Protein AF-A0A7C3A673-F1 (afdb_monomer_lite)

Sequence (101 aa):
MTRRSFISTMAKVIAGLISITSLGGKTRAAYRSKVVDIRHSGVWKEEGLDRDILAKMLDEGMMELTGRKSPKEAWKDFISKDDTVGIKINPSGGPQLCTHR

Radius of gyration: 21.78 Å; chains: 1; bounding box: 41×50×49 Å

pLDDT: mean 79.67, std 18.33, range [46.22, 98.19]

Structure (mmCIF, N/CA/C/O backbone):
data_AF-A0A7C3A673-F1
#
_entry.id   AF-A0A7C3A673-F1
#
loop_
_atom_site.group_PDB
_atom_site.id
_atom_site.type_symbol
_atom_site.label_atom_id
_atom_site.label_alt_id
_atom_site.label_comp_id
_atom_site.label_asym_id
_atom_site.label_entity_id
_atom_site.label_seq_id
_atom_site.pdbx_PDB_ins_code
_atom_site.Cartn_x
_atom_site.Cartn_y
_atom_site.Cartn_z
_atom_site.occu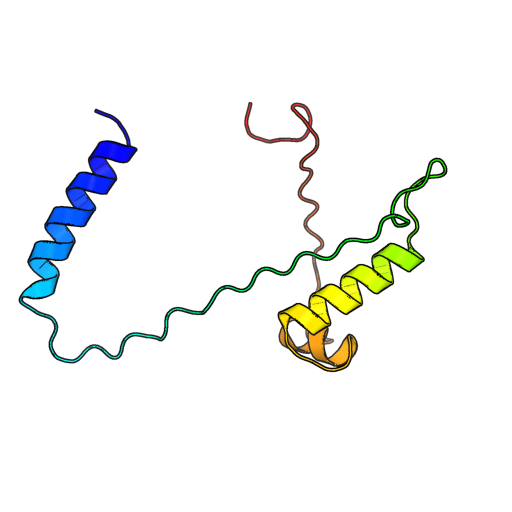pancy
_atom_site.B_iso_or_equiv
_atom_site.auth_seq_id
_atom_site.auth_comp_id
_atom_site.auth_asym_id
_atom_site.auth_atom_id
_atom_site.pdbx_PDB_model_num
ATOM 1 N N . MET A 1 1 ? -17.596 38.136 -7.821 1.00 50.72 1 MET A N 1
ATOM 2 C CA . MET A 1 1 ? -17.695 37.365 -6.558 1.00 50.72 1 MET A CA 1
ATOM 3 C C . MET A 1 1 ? -17.192 35.952 -6.839 1.00 50.72 1 MET A C 1
ATOM 5 O O . MET A 1 1 ? -17.660 35.367 -7.806 1.00 50.72 1 MET A O 1
ATOM 9 N N . THR A 1 2 ? -16.195 35.429 -6.117 1.00 76.25 2 THR A N 1
ATOM 10 C CA . THR A 1 2 ? -15.588 34.117 -6.434 1.00 76.25 2 THR A CA 1
ATOM 11 C C . THR A 1 2 ? -16.090 33.034 -5.475 1.00 76.25 2 THR A C 1
ATOM 13 O O . THR A 1 2 ? -16.456 33.324 -4.336 1.00 76.25 2 THR A O 1
ATOM 16 N N . ARG A 1 3 ? -16.097 31.761 -5.901 1.00 70.94 3 ARG A N 1
ATOM 17 C CA . ARG A 1 3 ? -16.535 30.625 -5.053 1.00 70.94 3 ARG A CA 1
ATOM 18 C C . ARG A 1 3 ? -15.801 30.599 -3.704 1.00 70.94 3 ARG A C 1
ATOM 20 O O . ARG A 1 3 ? -16.406 30.347 -2.667 1.00 70.94 3 ARG A O 1
ATOM 27 N N . ARG A 1 4 ? -14.510 30.951 -3.713 1.00 73.88 4 ARG A N 1
ATOM 28 C CA . ARG A 1 4 ? -13.652 31.044 -2.524 1.00 73.88 4 ARG A CA 1
ATOM 29 C C . ARG A 1 4 ? -14.090 32.151 -1.560 1.00 73.88 4 ARG A C 1
ATOM 31 O O . ARG A 1 4 ? -14.091 31.925 -0.353 1.00 73.88 4 ARG A O 1
ATOM 38 N N . SER A 1 5 ? -14.486 33.320 -2.071 1.00 64.62 5 SER A N 1
ATOM 39 C CA . SER A 1 5 ? -14.936 34.423 -1.214 1.00 64.62 5 SER A CA 1
ATOM 40 C C . SER A 1 5 ? -16.299 34.136 -0.585 1.00 64.62 5 SER A C 1
ATOM 42 O O . SER A 1 5 ? -16.515 34.481 0.567 1.00 64.62 5 SER A O 1
ATOM 44 N N . PHE A 1 6 ? -17.197 33.451 -1.299 1.00 76.06 6 PHE A N 1
ATOM 45 C CA . PHE A 1 6 ? -18.509 33.070 -0.765 1.00 76.06 6 PHE A CA 1
ATOM 46 C C . PHE A 1 6 ? -18.401 32.040 0.374 1.00 76.06 6 PHE A C 1
ATOM 48 O O . PHE A 1 6 ? -18.963 32.249 1.448 1.00 76.06 6 PHE A O 1
ATOM 55 N N . ILE A 1 7 ? -17.610 30.975 0.181 1.00 77.12 7 ILE A N 1
ATOM 56 C CA . ILE A 1 7 ? -17.395 29.935 1.204 1.00 77.12 7 ILE A CA 1
ATOM 57 C C . ILE A 1 7 ? -16.706 30.517 2.444 1.00 77.12 7 ILE A C 1
ATOM 59 O O . ILE A 1 7 ? -17.116 30.231 3.567 1.00 77.12 7 ILE A O 1
ATOM 63 N N . SER A 1 8 ? -15.696 31.375 2.262 1.00 67.81 8 SER A N 1
ATOM 64 C CA . SER A 1 8 ? -15.008 32.004 3.395 1.00 67.81 8 SER A CA 1
ATOM 65 C C . SER A 1 8 ? -15.928 32.917 4.209 1.00 67.81 8 SER A C 1
ATOM 67 O O . SER A 1 8 ? -15.823 32.933 5.435 1.00 67.81 8 SER A O 1
ATOM 69 N N . THR A 1 9 ? -16.823 33.660 3.556 1.00 73.38 9 THR A N 1
ATOM 70 C CA . THR A 1 9 ? -17.773 34.541 4.245 1.00 73.38 9 THR A CA 1
ATOM 71 C C . THR A 1 9 ? -18.835 33.738 4.995 1.00 73.38 9 THR A C 1
ATOM 73 O O . THR A 1 9 ? -19.102 34.028 6.159 1.00 73.38 9 THR A O 1
ATOM 76 N N . MET A 1 10 ? -19.377 32.676 4.391 1.00 68.44 10 MET A N 1
ATOM 77 C CA . MET A 1 10 ? -20.350 31.798 5.054 1.00 68.44 10 MET A CA 1
ATOM 78 C C . MET A 1 10 ? -19.759 31.042 6.251 1.00 68.44 10 MET A C 1
ATOM 80 O O . MET A 1 10 ? -20.403 30.955 7.295 1.00 68.44 10 MET A O 1
ATOM 84 N N . ALA A 1 11 ? -18.510 30.578 6.158 1.00 64.25 11 ALA A N 1
ATOM 85 C CA . ALA A 1 11 ? -17.836 29.900 7.267 1.00 64.25 11 ALA A CA 1
ATOM 86 C C . ALA A 1 11 ? -17.683 30.793 8.516 1.00 64.25 11 ALA A C 1
ATOM 88 O O . ALA A 1 11 ? -17.822 30.310 9.639 1.00 64.25 11 ALA A O 1
ATOM 89 N N . LYS A 1 12 ? -17.444 32.102 8.337 1.00 63.69 12 LYS A N 1
ATOM 90 C CA . LYS A 1 12 ? -17.298 33.060 9.450 1.00 63.69 12 LYS A CA 1
ATOM 91 C C . LYS A 1 12 ? -18.620 33.339 10.170 1.00 63.69 12 LYS A C 1
ATOM 93 O O . LYS A 1 12 ? -18.632 33.428 11.393 1.00 63.69 12 LYS A O 1
ATOM 98 N N . VAL A 1 13 ? -19.726 33.437 9.428 1.00 66.88 13 VAL A N 1
ATOM 99 C CA . VAL A 1 13 ? -21.067 33.667 10.001 1.00 66.88 13 VAL A CA 1
ATOM 100 C C . VAL A 1 13 ? -21.521 32.459 10.826 1.00 66.88 13 VAL A C 1
ATOM 102 O O . VAL A 1 13 ? -22.001 32.617 11.946 1.00 66.88 13 VAL A O 1
ATOM 105 N N . ILE A 1 14 ? -21.300 31.246 10.313 1.00 59.88 14 ILE A N 1
ATOM 106 C CA . ILE A 1 14 ? -21.671 30.000 10.998 1.00 59.88 14 ILE A CA 1
ATOM 107 C C . ILE A 1 14 ? -20.841 29.801 12.279 1.00 59.88 14 ILE A C 1
ATOM 109 O O . ILE A 1 14 ? -21.396 29.455 13.319 1.00 59.88 14 ILE A O 1
ATOM 113 N N . ALA A 1 15 ? -19.534 30.083 12.248 1.00 58.50 15 ALA A N 1
ATOM 114 C CA . ALA A 1 15 ? -18.677 29.994 13.435 1.00 58.50 15 ALA A CA 1
ATOM 115 C C . ALA A 1 15 ? -19.101 30.959 14.565 1.00 58.50 15 ALA A C 1
ATOM 117 O O . ALA A 1 15 ? -19.042 30.597 15.743 1.00 58.50 15 ALA A O 1
ATOM 118 N N . GLY A 1 16 ? -19.580 32.160 14.212 1.00 56.53 16 GLY A N 1
ATOM 119 C CA . GLY A 1 16 ? -20.121 33.126 15.175 1.00 56.53 16 GLY A CA 1
ATOM 120 C C . GLY A 1 16 ? -21.402 32.647 15.869 1.00 56.53 16 GLY A C 1
ATOM 121 O O . GLY A 1 16 ? -21.570 32.876 17.062 1.00 56.53 16 GLY A O 1
ATOM 122 N N . LEU A 1 17 ? -22.268 31.921 15.154 1.00 54.50 17 LEU A N 1
ATOM 123 C CA . LEU A 1 17 ? -23.514 31.362 15.696 1.00 54.50 17 LEU A CA 1
ATOM 124 C C . LEU A 1 17 ? -23.292 30.098 16.545 1.00 54.50 17 LEU A C 1
ATOM 126 O O . LEU A 1 17 ? -23.953 29.927 17.564 1.00 54.50 17 LEU A O 1
ATOM 130 N N . ILE A 1 18 ? -22.331 29.240 16.183 1.00 52.16 18 ILE A N 1
ATOM 131 C CA . ILE A 1 18 ? -22.034 27.996 16.925 1.00 52.16 18 ILE A CA 1
ATOM 132 C C . ILE A 1 18 ? -21.428 28.277 18.311 1.00 52.16 18 ILE A C 1
ATOM 134 O O . ILE A 1 18 ? -21.622 27.494 19.242 1.00 52.16 18 ILE A O 1
ATOM 138 N N . SER A 1 19 ? -20.738 29.409 18.477 1.00 50.62 19 SER A N 1
ATOM 139 C CA . SER A 1 19 ? -20.053 29.758 19.732 1.00 50.62 19 SER A CA 1
ATOM 140 C C . SER A 1 19 ? -21.008 30.054 20.898 1.00 50.62 19 SER A C 1
ATOM 142 O O . SER A 1 19 ? -20.576 30.040 22.046 1.00 50.62 19 SER A O 1
ATOM 144 N N . ILE A 1 20 ? -22.300 30.286 20.630 1.00 54.50 20 ILE A N 1
ATOM 145 C CA . ILE A 1 20 ? -23.294 30.641 21.656 1.00 54.50 20 ILE A CA 1
ATOM 146 C C . ILE A 1 20 ? -24.099 29.412 22.134 1.00 54.50 20 ILE A C 1
ATOM 148 O O . ILE A 1 20 ? -24.676 29.451 23.217 1.00 54.50 20 ILE A O 1
ATOM 152 N N . THR A 1 21 ? -24.119 28.290 21.395 1.00 49.34 21 THR A N 1
ATOM 153 C CA . THR A 1 21 ? -25.111 27.212 21.629 1.00 49.34 21 THR A CA 1
ATOM 154 C C . THR A 1 21 ? -24.573 25.782 21.779 1.00 49.34 21 THR A C 1
ATOM 156 O O . THR A 1 21 ? -25.363 24.845 21.715 1.00 49.34 21 THR A O 1
ATOM 159 N N . SER A 1 22 ? -23.276 25.545 22.001 1.00 49.81 22 SER A N 1
ATOM 160 C CA . SER A 1 22 ? -22.747 24.168 22.103 1.00 49.81 22 SER A CA 1
ATOM 161 C C . SER A 1 22 ? -22.065 23.855 23.443 1.00 49.81 22 SER A C 1
ATOM 163 O O . SER A 1 22 ? -20.856 23.635 23.511 1.00 49.81 22 SER A O 1
ATOM 165 N N . LEU A 1 23 ? -22.870 23.735 24.501 1.00 51.28 23 LEU A N 1
ATOM 166 C CA . LEU A 1 23 ? -22.570 22.866 25.643 1.00 51.28 23 LEU A CA 1
ATOM 167 C C . LEU A 1 23 ? -22.879 21.408 25.243 1.00 51.28 23 LEU A C 1
ATOM 169 O O . LEU A 1 23 ? -24.020 21.083 24.931 1.00 51.28 23 LEU A O 1
ATOM 173 N N . GLY A 1 24 ? -21.879 20.521 25.277 1.00 50.66 24 GLY A N 1
ATOM 174 C CA . GLY A 1 24 ? -22.115 19.077 25.462 1.00 50.66 24 GLY A CA 1
ATOM 175 C C . GLY A 1 24 ? -22.010 18.136 24.254 1.00 50.66 24 GLY A C 1
ATOM 176 O O . GLY A 1 24 ? -22.278 16.944 24.402 1.00 50.66 24 GLY A O 1
ATOM 177 N N . GLY A 1 25 ? -21.580 18.587 23.075 1.00 46.22 25 GLY A N 1
ATOM 178 C CA . GLY A 1 25 ? -21.299 17.671 21.965 1.00 46.22 25 GLY A CA 1
ATOM 179 C C . GLY A 1 25 ? -19.963 16.947 22.156 1.00 46.22 25 GLY A C 1
ATOM 180 O O . GLY A 1 25 ? -18.916 17.575 22.028 1.00 46.22 25 GLY A O 1
ATOM 181 N N . LYS A 1 26 ? -19.967 15.627 22.411 1.00 46.25 26 LYS A N 1
ATOM 182 C CA . LYS A 1 26 ? -18.771 14.786 22.211 1.00 46.25 26 LYS A CA 1
ATOM 183 C C . LYS A 1 26 ? -18.297 15.011 20.777 1.00 46.25 26 LYS A C 1
ATOM 185 O O . LYS A 1 26 ? -18.940 14.544 19.836 1.00 46.25 26 LYS A O 1
ATOM 190 N N . THR A 1 27 ? -17.193 15.728 20.600 1.00 50.34 27 THR A N 1
ATOM 191 C CA . THR A 1 27 ? -16.515 15.799 19.312 1.00 50.34 27 THR A CA 1
ATOM 192 C C . THR A 1 27 ? -16.177 14.362 18.932 1.00 50.34 27 THR A C 1
ATOM 194 O O . THR A 1 27 ? -15.377 13.703 19.595 1.00 50.34 27 THR A O 1
ATOM 197 N N . ARG A 1 28 ? -16.838 13.818 17.898 1.00 49.81 28 ARG A N 1
ATOM 198 C CA . ARG A 1 28 ? -16.317 12.632 17.211 1.00 49.81 28 ARG A CA 1
ATOM 199 C C . ARG A 1 28 ? -14.878 12.993 16.880 1.00 49.81 28 ARG A C 1
ATOM 201 O O . ARG A 1 28 ? -14.675 13.955 16.140 1.00 49.81 28 ARG A O 1
ATOM 208 N N . ALA A 1 29 ? -13.917 12.315 17.509 1.00 55.62 29 ALA A N 1
ATOM 209 C CA . ALA A 1 29 ? -12.506 12.558 17.268 1.00 55.62 29 ALA A CA 1
ATOM 210 C C . ALA A 1 29 ? -12.319 12.624 15.752 1.00 55.62 29 ALA A C 1
ATOM 212 O O . ALA A 1 29 ? -12.707 11.688 15.050 1.00 55.62 29 ALA A O 1
ATOM 213 N N . ALA A 1 30 ? -11.857 13.770 15.248 1.00 57.81 30 ALA A N 1
ATOM 214 C CA . ALA A 1 30 ? -11.615 13.932 13.827 1.00 57.81 30 ALA A CA 1
ATOM 215 C C . ALA A 1 30 ? -10.682 12.791 13.425 1.00 57.81 30 ALA A C 1
ATOM 217 O O . ALA A 1 30 ? -9.580 12.693 13.969 1.00 57.81 30 ALA A O 1
ATOM 218 N N . TYR A 1 31 ? -11.155 11.886 12.565 1.00 55.16 31 TYR A N 1
ATOM 219 C CA . TYR A 1 31 ? -10.340 10.779 12.087 1.00 55.16 31 TYR A CA 1
ATOM 220 C C . TYR A 1 31 ? -9.026 11.370 11.571 1.00 55.16 31 TYR A C 1
ATOM 222 O O . TYR A 1 31 ? -9.018 12.158 10.622 1.00 55.16 31 TYR A O 1
ATOM 230 N N . ARG A 1 32 ? -7.918 11.059 12.254 1.00 77.00 32 ARG A N 1
ATOM 231 C CA . ARG A 1 32 ? -6.579 11.477 11.838 1.00 77.00 32 ARG A CA 1
ATOM 232 C C . ARG A 1 32 ? -6.310 10.778 10.515 1.00 77.00 32 ARG A C 1
ATOM 234 O O . ARG A 1 32 ? -6.036 9.585 10.488 1.00 77.00 32 ARG A O 1
ATOM 241 N N . SER A 1 33 ? -6.446 11.516 9.422 1.00 84.75 33 SER A N 1
ATOM 242 C CA . SER A 1 33 ? -6.043 11.020 8.112 1.00 84.75 33 SER A CA 1
ATOM 243 C C . SER A 1 33 ? -4.524 10.853 8.120 1.00 84.75 33 SER A C 1
ATOM 245 O O . SER A 1 33 ? -3.812 11.761 8.554 1.00 84.75 33 SER A O 1
ATOM 247 N N . LYS A 1 34 ? -4.038 9.691 7.680 1.00 89.62 34 LYS A N 1
ATOM 248 C CA . LYS A 1 34 ? -2.610 9.395 7.550 1.00 89.62 34 LYS A CA 1
ATOM 249 C C . LYS A 1 34 ? -2.276 9.218 6.074 1.00 89.62 34 LYS A C 1
ATOM 251 O O . LYS A 1 34 ? -3.007 8.547 5.354 1.00 89.62 34 LYS A O 1
ATOM 256 N N . VAL A 1 35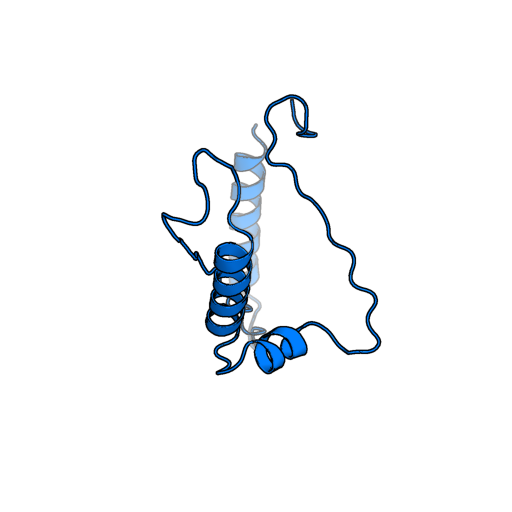 ? -1.174 9.828 5.651 1.00 94.25 35 VAL A N 1
ATOM 257 C CA . VAL A 1 35 ? -0.578 9.649 4.325 1.00 94.25 35 VAL A CA 1
ATOM 258 C C . VAL A 1 35 ? 0.826 9.100 4.539 1.00 94.25 35 VAL A C 1
ATOM 260 O O . VAL A 1 35 ? 1.531 9.578 5.427 1.00 94.25 35 VAL A O 1
ATOM 263 N N . VAL A 1 36 ? 1.200 8.097 3.751 1.00 95.81 36 VAL A N 1
ATOM 264 C CA . VAL A 1 36 ? 2.541 7.502 3.724 1.00 95.81 36 VAL A CA 1
ATOM 265 C C . VAL A 1 36 ? 3.118 7.664 2.320 1.00 95.81 36 VAL A C 1
ATOM 267 O O . VAL A 1 36 ? 2.374 7.586 1.341 1.00 95.81 36 VAL A O 1
ATOM 270 N N . ASP A 1 37 ? 4.418 7.933 2.227 1.00 96.31 37 ASP A N 1
ATOM 271 C CA . ASP A 1 37 ? 5.151 8.092 0.965 1.00 96.31 37 ASP A CA 1
ATOM 272 C C . ASP A 1 37 ? 6.330 7.114 0.967 1.00 96.31 37 ASP A C 1
ATOM 274 O O . ASP A 1 37 ? 7.259 7.271 1.757 1.00 96.31 37 ASP A O 1
ATOM 278 N N . ILE A 1 38 ? 6.274 6.105 0.095 1.00 97.62 38 ILE A N 1
ATOM 279 C CA . ILE A 1 38 ? 7.324 5.095 -0.059 1.00 97.62 38 ILE A CA 1
ATOM 280 C C . ILE A 1 38 ? 8.064 5.352 -1.364 1.00 97.62 38 ILE A C 1
ATOM 282 O O . ILE A 1 38 ? 7.459 5.447 -2.435 1.00 97.62 38 ILE A O 1
ATOM 286 N N . ARG A 1 39 ? 9.395 5.424 -1.287 1.00 96.62 39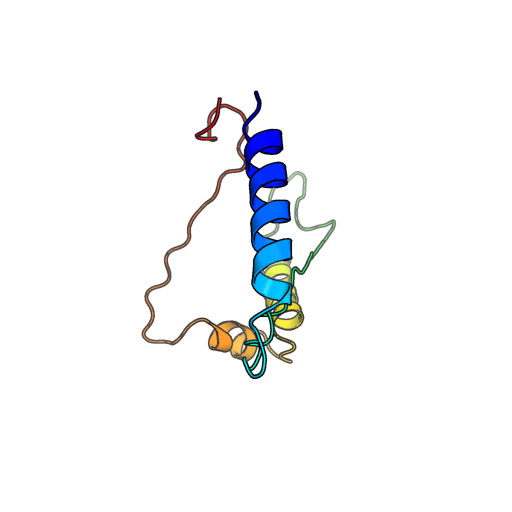 ARG A N 1
ATOM 287 C CA . ARG A 1 39 ? 10.262 5.714 -2.433 1.00 96.62 39 ARG A CA 1
ATOM 288 C C . ARG A 1 39 ? 11.359 4.673 -2.547 1.00 96.62 39 ARG A C 1
ATOM 290 O O . ARG A 1 39 ? 12.054 4.394 -1.579 1.00 96.62 39 ARG A O 1
ATOM 297 N N . HIS A 1 40 ? 11.571 4.174 -3.759 1.00 97.06 40 HIS A N 1
ATOM 298 C CA . HIS A 1 40 ? 12.693 3.298 -4.063 1.00 97.06 40 HIS A CA 1
ATOM 299 C C . HIS A 1 40 ? 13.299 3.700 -5.406 1.00 97.06 40 HIS A C 1
ATOM 301 O O . HIS A 1 40 ? 12.626 3.656 -6.432 1.00 97.06 40 HIS A O 1
ATOM 307 N N . SER A 1 41 ? 14.577 4.082 -5.417 1.00 95.75 41 SER A N 1
ATOM 308 C CA . SER A 1 41 ? 15.254 4.581 -6.625 1.00 95.75 41 SER A CA 1
ATOM 309 C C . SER A 1 41 ? 15.324 3.542 -7.746 1.00 95.75 41 SER A C 1
ATOM 311 O O . SER A 1 41 ? 15.278 3.901 -8.913 1.00 95.75 41 SER A O 1
ATOM 313 N N . GLY A 1 42 ? 15.391 2.256 -7.396 1.00 95.69 42 GLY A N 1
ATOM 314 C CA . GLY A 1 42 ? 15.445 1.156 -8.361 1.00 95.69 42 GLY A CA 1
ATOM 315 C C . GLY A 1 42 ? 14.096 0.649 -8.880 1.00 95.69 42 GLY A C 1
ATOM 316 O O . GLY A 1 42 ? 14.104 -0.324 -9.623 1.00 95.69 42 GLY A O 1
ATOM 317 N N . VAL A 1 43 ? 12.953 1.228 -8.473 1.00 96.50 43 VAL A N 1
ATOM 318 C CA . VAL A 1 43 ? 11.630 0.724 -8.909 1.00 96.50 43 VAL A CA 1
ATOM 319 C C . VAL A 1 43 ? 11.405 0.920 -10.407 1.00 96.50 43 VAL A C 1
ATOM 321 O O . VAL A 1 43 ? 10.728 0.121 -11.045 1.00 96.50 43 VAL A O 1
ATOM 324 N N . TRP A 1 44 ? 11.995 1.969 -10.976 1.00 95.19 44 TRP A N 1
ATOM 325 C CA . TRP A 1 44 ? 11.955 2.253 -12.401 1.00 95.19 44 TRP A CA 1
ATOM 326 C C . TRP A 1 44 ? 13.384 2.237 -12.943 1.00 95.19 44 TRP A C 1
ATOM 328 O O . TRP A 1 44 ? 14.245 2.948 -12.427 1.00 95.19 44 TRP A O 1
ATOM 338 N N . LYS A 1 45 ? 13.630 1.414 -13.960 1.00 91.31 45 LYS A N 1
ATOM 339 C CA . LYS A 1 45 ? 14.911 1.285 -14.669 1.00 91.31 45 LYS A CA 1
ATOM 340 C C . LYS A 1 45 ? 14.676 1.482 -16.166 1.00 91.31 45 LYS A C 1
ATOM 342 O O . LYS A 1 45 ? 13.527 1.485 -16.600 1.00 91.31 45 LYS A O 1
ATOM 347 N N . GLU A 1 46 ? 15.736 1.623 -16.958 1.00 90.50 46 GLU A N 1
ATOM 348 C CA . GLU A 1 46 ? 15.614 1.804 -18.415 1.00 90.50 46 GLU A CA 1
ATOM 349 C C . GLU A 1 46 ? 14.808 0.679 -19.083 1.00 90.50 46 GLU A C 1
ATOM 351 O O . GLU A 1 46 ? 14.028 0.930 -20.000 1.00 90.50 46 GLU A O 1
ATOM 356 N N . GLU A 1 47 ? 14.927 -0.548 -18.573 1.00 91.38 47 GLU A N 1
ATOM 35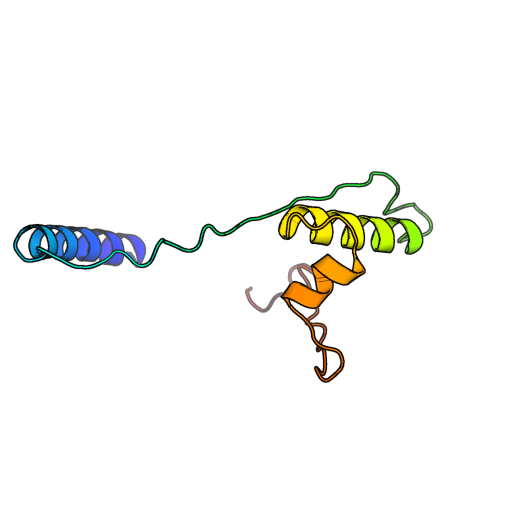7 C CA . GLU A 1 47 ? 14.204 -1.727 -19.054 1.00 91.38 47 GLU A CA 1
ATOM 358 C C . GLU A 1 47 ? 12.727 -1.754 -18.611 1.00 91.38 47 GLU A C 1
ATOM 360 O O . GLU A 1 47 ? 11.948 -2.591 -19.072 1.00 91.38 47 GLU A O 1
ATOM 365 N N . GLY A 1 48 ? 12.328 -0.834 -17.727 1.00 91.88 48 GLY A N 1
ATOM 366 C CA . GLY A 1 48 ? 10.964 -0.639 -17.254 1.00 91.88 48 GLY A CA 1
ATOM 367 C C . GLY A 1 48 ? 10.786 -0.787 -15.740 1.00 91.88 48 GLY A C 1
ATOM 368 O O . GLY A 1 48 ? 11.698 -0.595 -14.936 1.00 91.88 48 GLY A O 1
ATOM 369 N N . LEU A 1 49 ? 9.546 -1.086 -15.347 1.00 94.38 49 LEU A N 1
ATOM 370 C CA . LEU A 1 49 ? 9.128 -1.229 -13.952 1.00 94.38 49 LEU A CA 1
ATOM 371 C C . LEU A 1 49 ? 9.633 -2.548 -13.347 1.00 94.38 49 LEU A C 1
ATOM 373 O O . LEU A 1 49 ? 9.270 -3.629 -13.818 1.00 94.38 49 LEU A O 1
ATOM 377 N N . ASP A 1 50 ? 10.363 -2.459 -12.237 1.00 96.62 50 ASP A N 1
ATOM 378 C CA . ASP A 1 50 ? 10.757 -3.605 -11.420 1.00 96.62 50 ASP A CA 1
ATOM 379 C C . ASP A 1 50 ? 9.610 -3.999 -10.472 1.00 96.62 50 ASP A C 1
ATOM 381 O O . ASP A 1 50 ? 9.307 -3.323 -9.482 1.00 96.62 50 ASP A O 1
ATOM 385 N N . ARG A 1 51 ? 8.923 -5.095 -10.812 1.00 95.81 51 ARG A N 1
ATOM 386 C CA . ARG A 1 51 ? 7.710 -5.543 -10.109 1.00 95.81 51 ARG A CA 1
ATOM 387 C C . ARG A 1 51 ? 7.993 -6.059 -8.702 1.00 95.81 51 ARG A C 1
ATOM 389 O O . ARG A 1 51 ? 7.147 -5.882 -7.828 1.00 95.81 51 ARG A O 1
ATOM 396 N N . ASP A 1 52 ? 9.160 -6.656 -8.477 1.00 97.19 52 ASP A N 1
ATOM 397 C CA . ASP A 1 52 ? 9.526 -7.210 -7.172 1.00 97.19 52 ASP A CA 1
ATOM 398 C C . ASP A 1 52 ? 9.822 -6.088 -6.178 1.00 97.19 52 ASP A C 1
ATOM 400 O O . ASP A 1 52 ? 9.425 -6.155 -5.013 1.00 97.19 52 ASP A O 1
ATOM 404 N N . ILE A 1 53 ? 10.478 -5.022 -6.646 1.00 97.56 53 ILE A N 1
ATOM 405 C CA . ILE A 1 53 ? 10.659 -3.802 -5.857 1.00 97.56 53 ILE A CA 1
ATOM 406 C C . ILE A 1 53 ? 9.302 -3.152 -5.574 1.00 97.56 53 ILE A C 1
ATOM 408 O O . ILE A 1 53 ? 9.022 -2.825 -4.422 1.00 97.56 53 ILE A O 1
ATOM 412 N N . LEU A 1 54 ? 8.435 -3.009 -6.582 1.00 96.62 54 LEU A N 1
ATOM 413 C CA . LEU A 1 54 ? 7.109 -2.416 -6.388 1.00 96.62 54 LEU A CA 1
ATOM 414 C C . LEU A 1 54 ? 6.268 -3.190 -5.359 1.00 96.62 54 LEU A C 1
ATOM 416 O O . LEU A 1 54 ? 5.633 -2.574 -4.505 1.00 96.62 54 LEU A O 1
ATOM 420 N N . ALA A 1 55 ? 6.275 -4.523 -5.411 1.00 97.00 55 ALA A N 1
ATOM 421 C CA . ALA A 1 55 ? 5.555 -5.353 -4.447 1.00 97.00 55 ALA A CA 1
ATOM 422 C C . ALA A 1 55 ? 6.035 -5.094 -3.008 1.00 97.00 55 ALA A C 1
ATOM 424 O O . ALA A 1 55 ? 5.216 -4.873 -2.117 1.00 97.00 55 ALA A O 1
ATOM 425 N N . LYS A 1 56 ? 7.356 -5.015 -2.796 1.00 98.00 56 LYS A N 1
ATOM 426 C CA . LYS A 1 56 ? 7.942 -4.681 -1.485 1.00 98.00 56 LYS A CA 1
ATOM 427 C C . LYS A 1 56 ? 7.554 -3.280 -1.016 1.00 98.00 56 LYS A C 1
ATOM 429 O O . LYS A 1 56 ? 7.240 -3.105 0.157 1.00 98.00 56 LYS A O 1
ATOM 434 N N . MET A 1 57 ? 7.536 -2.300 -1.922 1.00 98.12 57 MET A N 1
ATOM 435 C CA . MET A 1 57 ? 7.115 -0.933 -1.596 1.00 98.12 57 MET A CA 1
ATOM 436 C C . MET A 1 57 ? 5.651 -0.870 -1.144 1.00 98.12 57 MET A C 1
ATOM 438 O O . MET A 1 57 ? 5.326 -0.126 -0.221 1.00 98.12 57 MET A O 1
ATOM 442 N N . LEU A 1 58 ? 4.759 -1.642 -1.775 1.00 96.69 58 LEU A N 1
ATOM 443 C CA . LEU A 1 58 ? 3.351 -1.716 -1.371 1.00 96.69 58 LEU A CA 1
ATOM 444 C C . LEU A 1 58 ? 3.195 -2.345 0.018 1.00 96.69 58 LEU A C 1
ATOM 446 O O . LEU A 1 58 ? 2.445 -1.825 0.844 1.00 96.69 58 LEU A O 1
ATOM 450 N N . ASP A 1 59 ? 3.927 -3.426 0.287 1.00 97.88 59 ASP A N 1
ATOM 451 C CA . ASP A 1 59 ? 3.946 -4.082 1.595 1.00 97.88 59 ASP A CA 1
ATOM 452 C C . ASP A 1 59 ? 4.444 -3.136 2.700 1.00 97.88 59 ASP A C 1
ATOM 454 O O . ASP A 1 59 ? 3.805 -3.019 3.749 1.00 97.88 59 ASP A O 1
ATOM 458 N N . GLU A 1 60 ? 5.545 -2.422 2.454 1.00 98.19 60 GLU A N 1
ATOM 459 C CA . GLU A 1 60 ? 6.087 -1.406 3.362 1.00 98.19 60 GLU A CA 1
ATOM 460 C C . GLU A 1 60 ? 5.074 -0.287 3.619 1.00 98.19 60 GLU A C 1
ATOM 462 O O . GLU A 1 60 ? 4.773 0.019 4.774 1.00 98.19 60 GLU A O 1
ATOM 467 N N . GLY A 1 61 ? 4.473 0.256 2.557 1.00 97.88 61 GLY A N 1
ATOM 468 C CA . GLY A 1 61 ? 3.480 1.320 2.662 1.00 97.88 61 GLY A CA 1
ATOM 469 C C . GLY A 1 61 ? 2.264 0.906 3.484 1.00 97.88 61 GLY A C 1
ATOM 470 O O . GLY A 1 61 ? 1.807 1.664 4.338 1.00 97.88 61 GLY A O 1
ATOM 471 N N . MET A 1 62 ? 1.760 -0.314 3.297 1.00 97.44 62 MET A N 1
ATOM 472 C CA . MET A 1 62 ? 0.628 -0.818 4.076 1.00 97.44 62 MET A CA 1
ATOM 473 C C . MET A 1 62 ? 0.983 -1.056 5.540 1.00 97.44 62 MET A C 1
ATOM 475 O O . MET A 1 62 ? 0.198 -0.703 6.426 1.00 97.44 62 MET A O 1
ATOM 479 N N . MET A 1 63 ? 2.161 -1.619 5.818 1.00 97.94 63 MET A N 1
ATOM 480 C CA . MET A 1 63 ? 2.640 -1.789 7.191 1.00 97.94 63 MET A CA 1
ATOM 481 C C . MET A 1 63 ? 2.830 -0.439 7.885 1.00 97.94 63 MET A C 1
ATOM 483 O O . MET A 1 63 ? 2.377 -0.273 9.018 1.00 97.94 63 MET A O 1
ATOM 487 N N . GLU A 1 64 ? 3.413 0.553 7.211 1.00 97.56 64 GLU A N 1
ATOM 488 C CA . GLU A 1 64 ? 3.568 1.894 7.770 1.00 97.56 64 GLU A CA 1
ATOM 489 C C . GLU A 1 64 ? 2.209 2.567 7.986 1.00 97.56 64 GLU A C 1
ATOM 491 O O . GLU A 1 64 ? 1.963 3.125 9.059 1.00 97.56 64 GLU A O 1
ATOM 496 N N . LEU A 1 65 ? 1.295 2.494 7.014 1.00 96.44 65 LEU A N 1
ATOM 497 C CA . LEU A 1 65 ? -0.029 3.117 7.087 1.00 96.44 65 LEU A CA 1
ATOM 498 C C . LEU A 1 65 ? -0.836 2.605 8.286 1.00 96.44 65 LEU A C 1
ATOM 500 O O . LEU A 1 65 ? -1.467 3.396 8.986 1.00 96.44 65 LEU A O 1
ATOM 504 N N . THR A 1 66 ? -0.774 1.300 8.541 1.00 95.94 66 THR A N 1
ATOM 505 C CA . THR A 1 66 ? -1.575 0.615 9.568 1.00 95.94 66 THR A CA 1
ATOM 506 C C . THR A 1 66 ? -0.857 0.449 10.909 1.00 95.94 66 THR A C 1
ATOM 508 O O . THR A 1 66 ? -1.500 0.245 11.937 1.00 95.94 66 THR A O 1
ATOM 511 N N . GLY A 1 67 ? 0.477 0.527 10.928 1.00 96.06 67 GLY A N 1
ATOM 512 C CA . GLY A 1 67 ? 1.300 0.200 12.095 1.00 96.06 67 GLY A CA 1
ATOM 513 C C . GLY A 1 67 ? 1.403 -1.304 12.387 1.00 96.06 67 GLY A C 1
ATOM 514 O O . GLY A 1 67 ? 1.808 -1.691 13.487 1.00 96.06 67 GLY A O 1
ATOM 515 N N . ARG A 1 68 ? 1.016 -2.174 11.444 1.00 97.25 68 ARG A N 1
ATOM 516 C CA . ARG A 1 68 ? 1.130 -3.634 11.588 1.00 97.25 68 ARG A CA 1
ATOM 517 C C . ARG A 1 68 ? 2.545 -4.113 11.270 1.00 97.25 68 ARG A C 1
ATOM 519 O O . ARG A 1 68 ? 3.285 -3.490 10.524 1.00 97.25 68 ARG A O 1
ATOM 526 N N . LYS A 1 69 ? 2.908 -5.273 11.827 1.00 96.56 69 LYS A N 1
ATOM 527 C CA . LYS A 1 69 ? 4.243 -5.885 11.673 1.00 96.56 69 LYS A CA 1
ATOM 528 C C . LYS A 1 69 ? 4.347 -6.887 10.519 1.00 96.56 69 LYS A C 1
ATOM 530 O O . LYS A 1 69 ? 5.390 -7.505 10.349 1.00 96.56 69 LYS A O 1
ATOM 535 N N . SER A 1 70 ? 3.260 -7.114 9.783 1.00 97.88 70 SER A N 1
ATOM 536 C CA . SER A 1 70 ? 3.278 -7.973 8.601 1.00 97.88 70 SER A CA 1
ATOM 537 C C . SER A 1 70 ? 2.332 -7.433 7.531 1.00 97.88 70 SER A C 1
ATOM 539 O O . SER A 1 70 ? 1.282 -6.887 7.893 1.00 97.88 70 SER A O 1
ATOM 541 N N . PRO A 1 71 ? 2.637 -7.637 6.238 1.00 97.44 71 PRO A N 1
ATOM 542 C CA . PRO A 1 71 ? 1.768 -7.173 5.161 1.00 97.44 71 PRO A CA 1
ATOM 543 C C . PRO A 1 71 ? 0.380 -7.811 5.221 1.00 97.44 71 PRO A C 1
ATOM 545 O O . PRO A 1 71 ? -0.629 -7.130 5.082 1.00 97.44 71 PRO A O 1
ATOM 548 N N . LYS A 1 72 ? 0.309 -9.114 5.524 1.00 95.75 72 LYS A N 1
ATOM 549 C CA . LYS A 1 72 ? -0.961 -9.845 5.640 1.00 95.75 72 LYS A CA 1
ATOM 550 C C . LYS A 1 72 ? -1.901 -9.217 6.669 1.00 95.75 72 LYS A C 1
ATOM 552 O O . LYS A 1 72 ? -3.083 -9.056 6.387 1.00 95.75 72 LYS A O 1
ATOM 557 N N . GLU A 1 73 ? -1.392 -8.878 7.852 1.00 96.62 73 GLU A N 1
ATOM 558 C CA . GLU A 1 73 ? -2.214 -8.244 8.889 1.00 96.62 73 GLU A CA 1
ATOM 559 C C . GLU A 1 73 ? -2.547 -6.785 8.543 1.00 96.62 73 GLU A C 1
ATOM 561 O O . GLU A 1 73 ? -3.636 -6.335 8.871 1.00 96.62 73 GLU A O 1
ATOM 566 N N . ALA A 1 74 ? -1.671 -6.072 7.824 1.00 96.94 74 ALA A N 1
ATOM 567 C CA . ALA A 1 74 ? -1.959 -4.723 7.332 1.00 96.94 74 ALA A CA 1
ATOM 568 C C . ALA A 1 74 ? -3.110 -4.700 6.311 1.00 96.94 74 ALA A C 1
ATOM 570 O O . ALA A 1 74 ? -4.024 -3.888 6.417 1.00 96.94 74 ALA A O 1
ATOM 571 N N . TRP A 1 75 ? -3.103 -5.609 5.334 1.00 95.19 75 TRP A N 1
ATOM 572 C CA . TRP A 1 75 ? -4.168 -5.695 4.328 1.00 95.19 75 TRP A CA 1
ATOM 573 C C . TRP A 1 75 ? -5.515 -6.121 4.925 1.00 95.19 75 TRP A C 1
ATOM 575 O O . TRP A 1 75 ? -6.556 -5.616 4.505 1.00 95.19 75 TRP A O 1
ATOM 585 N N . LYS A 1 76 ? -5.506 -6.992 5.943 1.00 95.19 76 LYS A N 1
ATOM 586 C CA . LYS A 1 76 ? -6.716 -7.439 6.655 1.00 95.19 76 LYS A CA 1
ATOM 587 C C . LYS A 1 76 ? -7.457 -6.334 7.404 1.00 95.19 76 LYS A C 1
ATOM 589 O O . LYS A 1 76 ? -8.637 -6.513 7.692 1.00 95.19 76 LYS A O 1
ATOM 594 N N . ASP A 1 77 ? -6.801 -5.213 7.707 1.00 94.38 77 ASP A N 1
ATOM 595 C CA . ASP A 1 77 ? -7.485 -4.052 8.287 1.00 94.38 77 ASP A CA 1
ATOM 596 C C . ASP A 1 77 ? -8.498 -3.433 7.295 1.00 94.38 77 ASP A C 1
ATOM 598 O O . ASP A 1 77 ? -9.393 -2.701 7.720 1.00 94.38 77 ASP A O 1
ATOM 602 N N . PHE A 1 78 ? -8.393 -3.741 5.992 1.00 93.31 78 PHE A N 1
ATOM 603 C CA . PHE A 1 78 ? -9.248 -3.184 4.935 1.00 93.31 78 PHE A CA 1
ATOM 604 C C . PHE A 1 7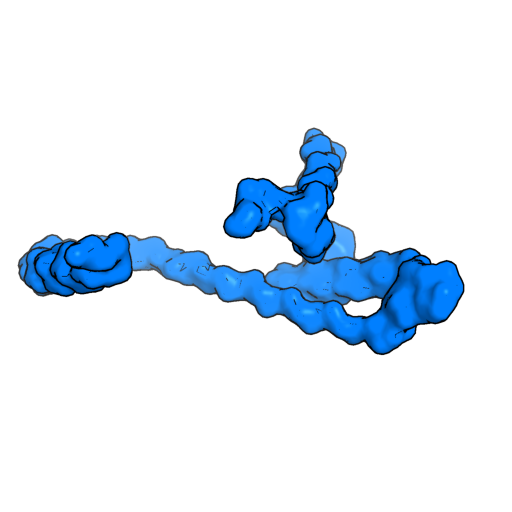8 ? -9.975 -4.222 4.074 1.00 93.31 78 PHE A C 1
ATOM 606 O O . PHE A 1 78 ? -11.026 -3.896 3.530 1.00 93.31 78 PHE A O 1
ATOM 613 N N . ILE A 1 79 ? -9.404 -5.418 3.896 1.00 94.25 79 ILE A N 1
ATOM 614 C CA . ILE A 1 79 ? -9.878 -6.418 2.930 1.00 94.25 79 ILE A CA 1
ATOM 615 C C . ILE A 1 79 ? -10.039 -7.776 3.618 1.00 94.25 79 ILE A C 1
ATOM 617 O O . ILE A 1 79 ? -9.106 -8.304 4.230 1.00 94.25 79 ILE A O 1
ATOM 621 N N . SER A 1 80 ? -11.218 -8.372 3.475 1.00 93.38 80 SER A N 1
ATOM 622 C CA . SER A 1 80 ? -11.532 -9.733 3.900 1.00 93.38 80 SER A CA 1
ATOM 623 C C . SER A 1 80 ? -11.358 -10.742 2.756 1.00 93.38 80 SER A C 1
ATOM 625 O O . SER A 1 80 ? -11.330 -10.389 1.580 1.00 93.38 80 SER A O 1
ATOM 627 N N . LYS A 1 81 ? -11.273 -12.037 3.088 1.00 92.25 81 LYS A N 1
ATOM 628 C CA . LYS A 1 81 ? -11.192 -13.118 2.084 1.00 92.25 81 LYS A CA 1
ATOM 629 C C . LYS A 1 81 ? -12.442 -13.246 1.203 1.00 92.25 81 LYS A C 1
ATOM 631 O O . LYS A 1 81 ? -12.373 -13.892 0.164 1.00 92.25 81 LYS A O 1
ATOM 636 N N . ASP A 1 82 ? -13.563 -12.691 1.655 1.00 95.00 82 ASP A N 1
ATOM 637 C CA . ASP A 1 82 ? -14.854 -12.769 0.973 1.00 95.00 82 ASP A CA 1
ATOM 638 C C . ASP A 1 82 ? -15.118 -11.498 0.136 1.00 95.00 82 ASP A C 1
ATOM 640 O O . ASP A 1 82 ? -16.114 -11.419 -0.584 1.00 95.00 82 ASP A O 1
ATOM 644 N N . ASP A 1 83 ? -14.211 -10.513 0.187 1.00 95.62 83 ASP A N 1
ATOM 645 C CA . ASP A 1 83 ? -14.329 -9.269 -0.567 1.00 95.62 83 ASP A CA 1
ATOM 646 C C . ASP A 1 83 ? -13.903 -9.465 -2.028 1.00 95.62 83 ASP A C 1
ATOM 648 O O . ASP A 1 83 ? -12.888 -10.090 -2.339 1.00 95.62 83 ASP A O 1
ATOM 652 N N . THR A 1 84 ? -14.640 -8.841 -2.948 1.00 94.81 84 THR A N 1
ATOM 653 C CA . THR A 1 84 ? -14.185 -8.655 -4.332 1.00 94.81 84 THR A CA 1
ATOM 654 C C . THR A 1 84 ? -13.491 -7.302 -4.450 1.00 94.81 84 THR A C 1
ATOM 656 O O . THR A 1 84 ? -14.121 -6.258 -4.279 1.00 94.81 84 THR A O 1
ATOM 659 N N . VAL A 1 85 ? -12.193 -7.306 -4.760 1.00 91.88 85 VAL A N 1
ATOM 660 C CA . VAL A 1 85 ? -11.375 -6.086 -4.827 1.00 91.88 85 VAL A CA 1
ATOM 661 C C . VAL A 1 85 ? -11.305 -5.564 -6.261 1.00 91.88 85 VAL A C 1
ATOM 663 O O . VAL A 1 85 ? -10.744 -6.209 -7.145 1.00 91.88 85 VAL A O 1
ATOM 666 N N . GLY A 1 86 ? -11.845 -4.367 -6.494 1.00 92.06 86 GLY A N 1
ATOM 667 C CA . GLY A 1 86 ? -11.697 -3.647 -7.758 1.00 92.06 86 GLY A CA 1
ATOM 668 C C . GLY A 1 86 ? -10.481 -2.723 -7.740 1.00 92.06 86 GLY A C 1
ATOM 669 O O . GLY A 1 86 ? -10.363 -1.865 -6.867 1.00 92.06 86 GLY A O 1
ATOM 670 N N . ILE A 1 87 ? -9.591 -2.844 -8.727 1.00 85.69 87 ILE A N 1
ATOM 671 C CA . ILE A 1 87 ? -8.443 -1.939 -8.869 1.00 85.69 87 ILE A CA 1
ATOM 672 C C . ILE A 1 87 ? -8.859 -0.738 -9.719 1.00 85.69 87 ILE A C 1
ATOM 674 O O . ILE A 1 87 ? -9.020 -0.838 -10.937 1.00 85.69 87 ILE A O 1
ATOM 678 N N . LYS A 1 88 ? -9.017 0.425 -9.080 1.00 84.81 88 LYS A N 1
ATOM 679 C CA . LYS A 1 88 ? -9.257 1.683 -9.790 1.00 84.81 88 LYS A CA 1
ATOM 680 C C . LYS A 1 88 ? -7.931 2.281 -10.244 1.00 84.81 88 LYS A C 1
ATOM 682 O O . LYS A 1 88 ? -7.247 2.962 -9.486 1.00 84.81 88 LYS A O 1
ATOM 687 N N . ILE A 1 89 ? -7.602 2.073 -11.515 1.00 78.19 89 ILE A N 1
ATOM 688 C CA . ILE A 1 89 ? -6.513 2.807 -12.158 1.00 78.19 89 ILE A CA 1
ATOM 689 C C . ILE A 1 89 ? 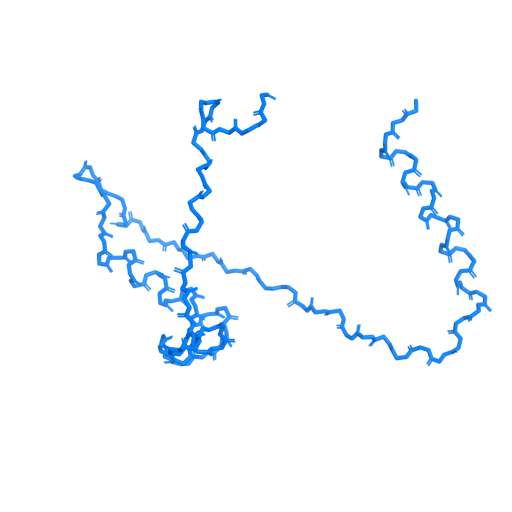-6.947 4.275 -12.259 1.00 78.19 89 ILE A C 1
ATOM 691 O O . ILE A 1 89 ? -7.929 4.598 -12.933 1.00 78.19 89 ILE A O 1
ATOM 695 N N . ASN A 1 90 ? -6.227 5.149 -11.559 1.00 74.62 90 ASN A N 1
ATOM 696 C CA . ASN A 1 90 ? -6.332 6.598 -11.695 1.00 74.62 90 ASN A CA 1
ATOM 697 C C . ASN A 1 90 ? -5.123 7.076 -12.502 1.00 74.62 90 ASN A C 1
ATOM 699 O O . ASN A 1 90 ? -4.059 7.303 -11.922 1.00 74.62 90 ASN A O 1
ATOM 703 N N . PRO A 1 91 ? -5.234 7.180 -13.837 1.00 65.94 91 PRO A N 1
ATOM 704 C CA . PRO A 1 91 ? -4.140 7.689 -14.636 1.00 65.94 91 PRO A CA 1
ATOM 705 C C . PRO A 1 91 ? -3.983 9.184 -14.353 1.00 65.94 91 PRO A C 1
ATOM 707 O O . PRO A 1 91 ? -4.786 9.996 -14.800 1.00 65.94 91 PRO A O 1
ATOM 710 N N . SER A 1 92 ? -2.896 9.576 -13.692 1.00 62.78 92 SER A N 1
ATOM 711 C CA . SER A 1 92 ? -2.367 10.947 -13.788 1.00 62.78 92 SER A CA 1
ATOM 712 C C . SER A 1 92 ? -1.645 11.130 -15.134 1.00 62.78 92 SER A C 1
ATOM 714 O O . SER A 1 92 ? -0.511 11.596 -15.203 1.00 62.78 92 SER A O 1
ATOM 716 N N . GLY A 1 93 ? -2.269 10.649 -16.211 1.00 53.06 93 GLY A N 1
ATOM 717 C CA . GLY A 1 93 ? -1.648 10.362 -17.500 1.00 53.06 93 GLY A CA 1
ATOM 718 C C . GLY A 1 93 ? -1.781 11.512 -18.489 1.00 53.06 93 GLY A C 1
ATOM 719 O O . GLY A 1 93 ? -2.314 11.332 -19.577 1.00 53.06 93 GLY A O 1
ATOM 720 N N . GLY A 1 94 ? -1.331 12.705 -18.108 1.00 60.09 94 GLY A N 1
ATOM 721 C CA . GLY A 1 94 ? -1.332 13.866 -18.996 1.00 60.09 94 GLY A CA 1
ATOM 722 C C . GLY A 1 94 ? -2.713 14.239 -19.579 1.00 60.09 94 GLY A C 1
ATOM 723 O O . GLY A 1 94 ? -3.749 13.685 -19.206 1.00 60.09 94 GLY A O 1
ATOM 724 N N . PRO A 1 95 ? -2.761 15.203 -20.512 1.00 60.78 95 PRO A N 1
ATOM 725 C CA . PRO A 1 95 ? -4.017 15.776 -21.012 1.00 60.78 95 PRO A CA 1
ATOM 726 C C . PRO A 1 95 ? -4.958 14.777 -21.703 1.00 60.78 95 PRO A C 1
ATOM 728 O O . PRO A 1 95 ? -6.146 15.044 -21.845 1.00 60.78 95 PRO A O 1
ATOM 731 N N . GLN A 1 96 ? -4.433 13.639 -22.162 1.00 62.81 96 GLN A N 1
ATOM 732 C CA . GLN A 1 96 ? -5.175 12.643 -22.938 1.00 62.81 96 GLN A CA 1
ATOM 733 C C . GLN A 1 96 ? -5.890 11.605 -22.060 1.00 62.81 96 GLN A C 1
ATOM 735 O O . GLN A 1 96 ? -6.768 10.904 -22.554 1.00 62.81 96 GLN A O 1
ATOM 740 N N . LEU A 1 97 ? -5.527 11.499 -20.775 1.00 62.34 97 LEU A N 1
ATOM 741 C CA . LEU A 1 97 ? -6.080 10.502 -19.847 1.00 62.34 97 LEU A CA 1
ATOM 742 C C . LEU A 1 97 ? -6.752 11.132 -18.613 1.00 62.34 97 LEU A C 1
ATOM 744 O O . LEU A 1 97 ? -7.340 10.412 -17.806 1.00 62.34 97 LEU A O 1
ATOM 748 N N . CYS A 1 98 ? -6.709 12.461 -18.475 1.00 59.75 98 CYS A N 1
ATOM 749 C CA . CYS A 1 98 ? -7.395 13.209 -17.421 1.00 59.75 98 CYS A CA 1
ATOM 750 C C . CYS A 1 98 ? -8.778 13.704 -17.885 1.00 59.75 98 CYS A C 1
ATOM 752 O O . CYS A 1 98 ? -8.939 14.204 -18.994 1.00 59.75 98 CYS A O 1
ATOM 754 N N . THR A 1 99 ? -9.787 13.635 -17.010 1.00 57.47 99 THR A N 1
ATOM 755 C CA . THR A 1 99 ? -11.155 14.129 -17.288 1.00 57.47 99 THR A CA 1
ATOM 756 C C . THR A 1 99 ? -11.302 15.648 -17.176 1.00 57.47 99 THR A C 1
ATOM 758 O O . THR A 1 99 ? -12.371 16.179 -17.471 1.00 57.47 99 THR A O 1
ATOM 761 N N . HIS A 1 100 ? -10.261 16.352 -16.731 1.00 56.78 100 HIS A N 1
ATOM 762 C CA . HIS A 1 100 ? -10.232 17.809 -16.699 1.00 56.78 100 HIS A CA 1
ATOM 763 C C . HIS A 1 100 ? -9.273 18.307 -17.776 1.00 56.78 100 HIS A C 1
ATOM 765 O O . HIS A 1 100 ? -8.112 17.897 -17.804 1.00 56.78 100 HIS A O 1
ATOM 771 N N . ARG A 1 101 ? -9.796 19.155 -18.663 1.00 52.47 101 ARG A N 1
ATOM 772 C CA . ARG A 1 101 ? -9.015 19.886 -19.659 1.00 52.47 101 ARG A CA 1
ATOM 773 C C . ARG A 1 101 ? -8.411 21.142 -19.034 1.00 52.47 101 ARG A C 1
ATOM 775 O O . ARG A 1 101 ? -9.015 21.645 -18.052 1.00 52.47 101 ARG A O 1
#

Secondary structure (DSSP, 8-state):
--HHHHHHHHHHHHHHHHTTT-SS----------------TTSEETTEE-HHHHHHHHHHHHHHHHT-SSHHHHHHTT--TTPPPP-------HHHH-S--

Foldseek 3Di:
DDPVVVVVVVVVVVVVVVVPDDDDDPPPPPPPDDDDDFDDPPQADPVGGDVVVVVVSQQVRLCVRQVDPGSVVSCVVPDDPPDDDDDDDDPPPPPVRDPPD